Protein AF-A0A9D9LNG5-F1 (afdb_monomer_lite)

Foldseek 3Di:
DCLLVLLVLLLCCVVQVQDWDFDPPPGDIDGSVVVNVVLLVVLVVCLVVVVPDVVVSVSNNVSSVVSVVVVVVCVVVVVDDD

pLDDT: mean 94.0, std 7.47, range [62.75, 98.5]

Radius of gyration: 13.59 Å; chains: 1; bounding box: 31×23×37 Å

Sequence (82 aa):
ASGAVMGVVMSFGVLHPNAMVMLMFPPIPMKAKWFVVIFLVIEFSAGVVGVSDSVAHFAHLGGMLWGWLLLRYWKKTHQIYY

Structure (mmCIF, N/CA/C/O backbone):
data_AF-A0A9D9LNG5-F1
#
_entry.id   AF-A0A9D9LNG5-F1
#
loop_
_atom_site.group_PDB
_atom_site.id
_atom_site.type_symbol
_atom_site.label_atom_id
_atom_site.label_alt_id
_atom_site.label_comp_id
_atom_site.label_asym_id
_atom_site.label_entity_id
_atom_site.label_seq_id
_atom_site.pdbx_PDB_ins_code
_atom_site.Cartn_x
_atom_site.Cartn_y
_atom_site.Cartn_z
_atom_site.occupancy
_atom_site.B_iso_or_equiv
_atom_site.auth_seq_id
_atom_site.auth_comp_id
_atom_site.auth_asym_id
_atom_site.auth_atom_id
_atom_site.pdbx_PDB_model_num
ATOM 1 N N . ALA A 1 1 ? 12.929 7.092 0.841 1.00 69.19 1 ALA A N 1
ATOM 2 C CA . ALA A 1 1 ? 11.883 6.768 1.838 1.00 69.19 1 ALA A CA 1
ATOM 3 C C . ALA A 1 1 ? 10.558 6.390 1.154 1.00 69.19 1 ALA A C 1
ATOM 5 O O . ALA A 1 1 ? 9.531 6.999 1.418 1.00 69.19 1 ALA A O 1
ATOM 6 N N . SER A 1 2 ? 10.561 5.390 0.266 1.00 92.69 2 SER A N 1
ATOM 7 C CA . SER A 1 2 ? 9.399 5.041 -0.574 1.00 92.69 2 SER A CA 1
ATOM 8 C C . SER A 1 2 ? 8.608 3.827 -0.070 1.00 92.69 2 SER A C 1
ATOM 10 O O . SER A 1 2 ? 7.389 3.811 -0.186 1.00 92.69 2 SER A O 1
ATOM 12 N N . GLY A 1 3 ? 9.251 2.853 0.587 1.00 94.50 3 GLY A N 1
ATOM 13 C CA . GLY A 1 3 ? 8.550 1.690 1.157 1.00 94.50 3 GLY A CA 1
ATOM 14 C C . GLY A 1 3 ? 7.456 2.066 2.166 1.00 94.50 3 GLY A C 1
ATOM 15 O O . GLY A 1 3 ? 6.360 1.514 2.127 1.00 94.50 3 GLY A O 1
ATOM 16 N N . ALA A 1 4 ? 7.693 3.076 3.010 1.00 96.88 4 ALA A N 1
ATOM 17 C CA . ALA A 1 4 ? 6.672 3.584 3.931 1.00 96.88 4 ALA A CA 1
ATOM 18 C C . ALA A 1 4 ? 5.450 4.162 3.189 1.00 96.88 4 ALA A C 1
ATOM 20 O O . ALA A 1 4 ? 4.316 3.915 3.591 1.00 96.88 4 ALA A O 1
ATOM 21 N N . VAL A 1 5 ? 5.670 4.864 2.069 1.00 97.38 5 VAL A N 1
ATOM 22 C CA . VAL A 1 5 ? 4.591 5.376 1.206 1.00 97.38 5 VAL A CA 1
ATOM 23 C C . VAL A 1 5 ? 3.774 4.216 0.637 1.00 97.38 5 VAL A C 1
ATOM 25 O O . VAL A 1 5 ? 2.547 4.258 0.676 1.00 97.38 5 VAL A O 1
ATOM 28 N N . MET A 1 6 ? 4.432 3.138 0.204 1.00 97.69 6 MET A N 1
ATOM 29 C CA . MET A 1 6 ? 3.738 1.936 -0.273 1.00 97.69 6 MET A CA 1
ATOM 30 C C . MET A 1 6 ? 2.931 1.240 0.833 1.00 97.69 6 MET A C 1
ATOM 32 O O . MET A 1 6 ? 1.831 0.747 0.581 1.00 97.69 6 MET A O 1
ATOM 36 N N . GLY A 1 7 ? 3.406 1.278 2.081 1.00 98.06 7 GLY A N 1
ATOM 37 C CA . GLY A 1 7 ? 2.632 0.850 3.250 1.00 98.06 7 GLY A CA 1
ATOM 38 C C . GLY A 1 7 ? 1.355 1.669 3.467 1.00 98.06 7 GLY A C 1
ATOM 39 O O . GLY A 1 7 ? 0.301 1.098 3.762 1.00 98.06 7 GLY A O 1
ATOM 40 N N . VAL A 1 8 ? 1.408 2.990 3.264 1.00 97.75 8 VAL A N 1
ATOM 41 C CA . VAL A 1 8 ? 0.225 3.870 3.330 1.00 97.75 8 VAL A CA 1
ATOM 42 C C . VAL A 1 8 ? -0.750 3.569 2.191 1.00 97.75 8 VAL A C 1
ATOM 44 O O . VAL A 1 8 ? -1.945 3.431 2.444 1.00 97.75 8 VAL A O 1
ATOM 47 N N . VAL A 1 9 ? -0.255 3.396 0.961 1.00 97.81 9 VAL A N 1
ATOM 48 C CA . VAL A 1 9 ? -1.074 3.029 -0.210 1.00 97.81 9 VAL A CA 1
ATOM 49 C C . VAL A 1 9 ? -1.820 1.714 0.030 1.00 97.81 9 VAL A C 1
ATOM 51 O O . VAL A 1 9 ? -3.036 1.650 -0.159 1.00 97.81 9 VAL A O 1
ATOM 54 N N . MET A 1 10 ? -1.117 0.684 0.515 1.00 98.38 10 MET A N 1
ATOM 55 C CA . MET A 1 10 ? -1.732 -0.590 0.896 1.00 98.38 10 MET A CA 1
ATOM 56 C C . MET A 1 10 ? -2.808 -0.387 1.967 1.00 98.38 10 MET A C 1
ATOM 58 O O . MET A 1 10 ? -3.927 -0.885 1.836 1.00 98.38 10 MET A O 1
ATOM 62 N N . SER A 1 11 ? -2.489 0.379 3.012 1.00 97.94 11 SER A N 1
ATOM 63 C CA . SER A 1 11 ? -3.405 0.616 4.128 1.00 97.94 11 SER A CA 1
ATOM 64 C C . SER A 1 11 ? -4.683 1.332 3.682 1.00 97.94 11 SER A C 1
ATOM 66 O O . SER A 1 11 ? -5.780 0.945 4.082 1.00 97.94 11 SER A O 1
ATOM 68 N N . PHE A 1 12 ? -4.562 2.315 2.786 1.00 98.00 12 PHE A N 1
ATOM 69 C CA . PHE A 1 12 ? -5.700 3.013 2.194 1.00 98.00 12 PHE A CA 1
ATOM 70 C C . PHE A 1 12 ? -6.614 2.064 1.407 1.00 98.00 12 PHE A C 1
ATOM 72 O O . PHE A 1 12 ? -7.829 2.081 1.602 1.00 98.00 12 PHE A O 1
ATOM 79 N N . GLY A 1 13 ? -6.051 1.190 0.563 1.00 97.75 13 GLY A N 1
ATOM 80 C CA . GLY A 1 13 ? -6.848 0.229 -0.206 1.00 97.75 13 GLY A CA 1
ATOM 81 C C . GLY A 1 13 ? -7.579 -0.807 0.652 1.00 97.75 13 GLY A C 1
ATOM 82 O O . GLY A 1 13 ? -8.631 -1.296 0.243 1.00 97.75 13 GLY A O 1
ATOM 83 N N . VAL A 1 14 ? -7.058 -1.117 1.844 1.00 97.50 14 VAL A N 1
ATOM 84 C CA . VAL A 1 14 ? -7.704 -2.020 2.810 1.00 97.50 14 VAL A CA 1
ATOM 85 C C . VAL A 1 14 ? -8.812 -1.313 3.590 1.00 97.50 14 VAL A C 1
ATOM 87 O O . VAL A 1 14 ? -9.890 -1.881 3.744 1.00 97.50 14 VAL A O 1
ATOM 90 N N . LEU A 1 15 ? -8.560 -0.092 4.073 1.00 97.44 15 LEU A N 1
ATOM 91 C CA . LEU A 1 15 ? -9.515 0.675 4.884 1.00 97.44 15 LEU A CA 1
ATOM 92 C C . LEU A 1 15 ? -10.665 1.254 4.053 1.00 97.44 15 LEU A C 1
ATOM 94 O O . LEU A 1 15 ? -11.800 1.328 4.518 1.00 97.44 15 LEU A O 1
ATOM 98 N N . HIS A 1 16 ? -10.390 1.643 2.808 1.00 97.62 16 HIS A N 1
ATOM 99 C CA . HIS A 1 16 ? -11.354 2.291 1.922 1.00 97.62 16 HIS A CA 1
ATOM 100 C C . HIS A 1 16 ? -11.446 1.578 0.563 1.00 97.62 16 HIS A C 1
ATOM 102 O O . HIS A 1 16 ? -11.273 2.198 -0.487 1.00 97.62 16 HIS A O 1
ATOM 108 N N . PRO A 1 17 ? -11.781 0.275 0.527 1.00 97.75 17 PRO A N 1
ATOM 109 C CA . PRO A 1 17 ? -11.656 -0.556 -0.674 1.00 97.75 17 PRO A CA 1
ATOM 110 C C . PRO A 1 17 ? -12.560 -0.122 -1.835 1.00 97.75 17 PRO A C 1
ATOM 112 O O . PRO A 1 17 ? -12.314 -0.500 -2.982 1.00 97.75 17 PRO A O 1
ATOM 115 N N . ASN A 1 18 ? -13.619 0.640 -1.550 1.00 98.06 18 ASN A N 1
ATOM 116 C CA . ASN A 1 18 ? -14.557 1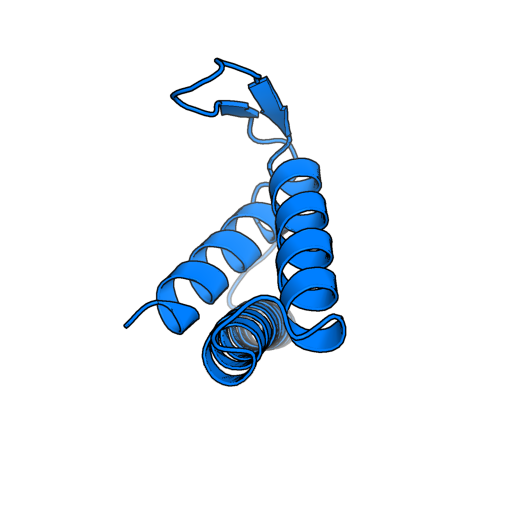.164 -2.542 1.00 98.06 18 ASN A CA 1
ATOM 117 C C . ASN A 1 18 ? -14.373 2.664 -2.828 1.00 98.06 18 ASN A C 1
ATOM 119 O O . ASN A 1 18 ? -15.116 3.186 -3.656 1.00 98.06 18 ASN A O 1
ATOM 123 N N . ALA A 1 19 ? -13.410 3.344 -2.192 1.00 98.06 19 ALA A N 1
ATOM 124 C CA . ALA A 1 19 ? -13.076 4.718 -2.554 1.00 98.06 19 ALA A CA 1
ATOM 125 C C . ALA A 1 19 ? -12.554 4.762 -3.994 1.00 98.06 19 ALA A C 1
ATOM 127 O O . ALA A 1 19 ? -11.800 3.880 -4.416 1.00 98.06 19 ALA A O 1
ATOM 128 N N . MET A 1 20 ? -12.976 5.775 -4.747 1.00 97.88 20 MET A N 1
ATOM 129 C CA . MET A 1 20 ? -12.516 5.985 -6.115 1.00 97.88 20 MET A CA 1
ATOM 130 C C . MET A 1 20 ? -11.186 6.735 -6.088 1.00 97.88 20 MET A C 1
ATOM 132 O O . MET A 1 20 ? -11.092 7.828 -5.537 1.00 97.88 20 MET A O 1
ATOM 136 N N . VAL A 1 21 ? -10.169 6.132 -6.691 1.00 96.88 21 VAL A N 1
ATOM 137 C CA . VAL A 1 21 ? -8.865 6.733 -6.966 1.00 96.88 21 VAL A CA 1
ATOM 138 C C . VAL A 1 21 ? -8.805 7.008 -8.459 1.00 96.88 21 VAL A C 1
ATOM 140 O O . VAL A 1 21 ? -9.233 6.178 -9.260 1.00 96.88 21 VAL A O 1
ATOM 143 N N . MET A 1 22 ? -8.280 8.165 -8.841 1.00 96.69 22 MET A N 1
ATOM 144 C CA . MET A 1 22 ? -8.067 8.523 -10.236 1.00 96.69 22 MET A CA 1
ATOM 145 C C . MET A 1 22 ? -6.581 8.782 -10.444 1.00 96.69 22 MET A C 1
ATOM 147 O O . MET A 1 22 ? -5.981 9.588 -9.734 1.00 96.69 22 MET A O 1
ATOM 151 N N . LEU A 1 23 ? -5.990 8.081 -11.408 1.00 92.69 23 LEU A N 1
ATOM 152 C CA . LEU A 1 23 ? -4.649 8.403 -11.883 1.00 92.69 23 LEU A CA 1
ATOM 153 C C . LEU A 1 23 ? -4.653 9.808 -12.495 1.00 92.69 23 LEU A C 1
ATOM 155 O O . LEU A 1 23 ? -5.618 10.190 -13.149 1.00 92.69 23 LEU A O 1
ATOM 159 N N . MET A 1 24 ? -3.578 10.575 -12.316 1.00 93.56 24 MET A N 1
ATOM 160 C CA . MET A 1 24 ? -3.476 11.887 -12.966 1.00 93.56 24 MET A CA 1
ATOM 161 C C . MET A 1 24 ? -3.304 11.743 -14.484 1.00 93.56 24 MET A C 1
ATOM 163 O O . MET A 1 24 ? -3.920 12.486 -15.244 1.00 93.56 24 MET A O 1
ATOM 167 N N . PHE A 1 25 ? -2.508 10.761 -14.924 1.00 92.81 25 PHE A N 1
ATOM 168 C CA . PHE A 1 25 ? -2.218 10.503 -16.334 1.00 92.81 25 PHE A CA 1
ATOM 169 C C . PHE A 1 25 ? -2.023 8.997 -16.588 1.00 92.81 25 PHE A C 1
ATOM 171 O O . PHE A 1 25 ? -1.144 8.405 -15.962 1.00 92.81 25 PHE A O 1
ATOM 178 N N . PRO A 1 26 ? -2.775 8.372 -17.513 1.00 93.25 26 PRO A N 1
ATOM 179 C CA . PRO A 1 26 ? -4.070 8.818 -18.041 1.00 93.25 26 PRO A CA 1
ATOM 180 C C . PRO A 1 26 ? -5.157 8.832 -16.941 1.00 93.25 26 PRO A C 1
ATOM 182 O O . PRO A 1 26 ? -5.046 8.068 -15.981 1.00 93.25 26 PRO A O 1
ATOM 185 N N . PRO A 1 27 ? -6.219 9.652 -17.057 1.00 94.81 27 PRO A N 1
ATOM 186 C CA . PRO A 1 27 ? -7.277 9.741 -16.050 1.00 94.81 27 PRO A CA 1
ATOM 187 C C . PRO A 1 27 ? -8.192 8.510 -16.067 1.00 94.81 27 PRO A C 1
ATOM 189 O O . PRO A 1 27 ? -9.245 8.499 -16.702 1.00 94.81 27 PRO A O 1
ATOM 192 N N . ILE A 1 28 ? -7.781 7.456 -15.360 1.00 96.50 28 ILE A N 1
ATOM 193 C CA . ILE A 1 28 ? -8.544 6.210 -15.219 1.00 96.50 28 ILE A CA 1
ATOM 194 C C . ILE A 1 28 ? -9.052 6.108 -13.776 1.00 96.50 28 ILE A C 1
ATOM 196 O O . ILE A 1 28 ? -8.258 5.834 -12.869 1.00 96.50 28 ILE A O 1
ATOM 200 N N . PRO A 1 29 ? -10.356 6.334 -13.532 1.00 96.75 29 PRO A N 1
ATOM 201 C CA . PRO A 1 29 ? -10.937 6.152 -12.214 1.00 96.75 29 PRO A CA 1
ATOM 202 C C . PRO A 1 29 ? -11.097 4.656 -11.907 1.00 96.75 29 PRO A C 1
ATOM 204 O O . PRO A 1 29 ? -11.618 3.888 -12.714 1.00 96.75 29 PRO A O 1
ATOM 207 N N . MET A 1 30 ? -10.683 4.228 -10.717 1.00 97.75 30 MET A N 1
ATOM 208 C CA . MET A 1 30 ? -10.826 2.848 -10.252 1.00 97.75 30 MET A CA 1
ATOM 209 C C . MET A 1 30 ? -10.990 2.776 -8.734 1.00 97.75 30 MET A C 1
ATOM 211 O O . MET A 1 30 ? -10.614 3.689 -8.005 1.00 97.75 30 MET A O 1
ATOM 215 N N . LYS A 1 31 ? -11.540 1.668 -8.231 1.00 98.50 31 LYS A N 1
ATOM 216 C CA . LYS A 1 31 ? -11.638 1.448 -6.781 1.00 98.50 31 LYS A CA 1
ATOM 217 C C . LYS A 1 31 ? -10.249 1.222 -6.183 1.00 98.50 31 LYS A C 1
ATOM 219 O O . LYS A 1 31 ? -9.445 0.496 -6.768 1.00 98.50 31 LYS A O 1
ATOM 224 N N . ALA A 1 32 ? -10.009 1.748 -4.985 1.00 98.19 32 ALA A N 1
ATOM 225 C CA . ALA A 1 32 ? -8.726 1.654 -4.288 1.00 98.19 32 ALA A CA 1
ATOM 226 C C . ALA A 1 32 ? -8.202 0.212 -4.160 1.00 98.19 32 ALA A C 1
ATOM 228 O O . ALA A 1 32 ? -7.011 -0.028 -4.333 1.00 98.19 32 ALA A O 1
ATOM 229 N N . LYS A 1 33 ? -9.086 -0.773 -3.941 1.00 98.12 33 LYS A N 1
ATOM 230 C CA . LYS A 1 33 ? -8.690 -2.192 -3.903 1.00 98.12 33 LYS A CA 1
ATOM 231 C C . LYS A 1 33 ? -8.044 -2.675 -5.204 1.00 98.12 33 LYS A C 1
ATOM 233 O O . LYS A 1 33 ? -7.084 -3.433 -5.159 1.00 98.12 33 LYS A O 1
ATOM 238 N N . TRP A 1 34 ? -8.549 -2.224 -6.353 1.00 98.12 34 TRP A N 1
ATOM 239 C CA . TRP A 1 34 ? -8.003 -2.599 -7.656 1.00 98.12 34 TRP A CA 1
ATOM 240 C C . TRP A 1 34 ? -6.685 -1.886 -7.917 1.00 98.12 34 TRP A C 1
ATOM 242 O O . TRP A 1 34 ? -5.740 -2.525 -8.362 1.00 98.12 34 TRP A O 1
ATOM 252 N N . PHE A 1 35 ? -6.600 -0.606 -7.549 1.00 97.62 35 PHE A N 1
ATOM 253 C CA . PHE A 1 35 ? -5.354 0.152 -7.604 1.00 97.62 35 PHE A CA 1
ATOM 254 C C . PHE A 1 35 ? -4.231 -0.552 -6.827 1.00 97.62 35 PHE A C 1
ATOM 256 O O . PHE A 1 35 ? -3.167 -0.817 -7.378 1.00 97.62 35 PHE A O 1
ATOM 263 N N . VAL A 1 36 ? -4.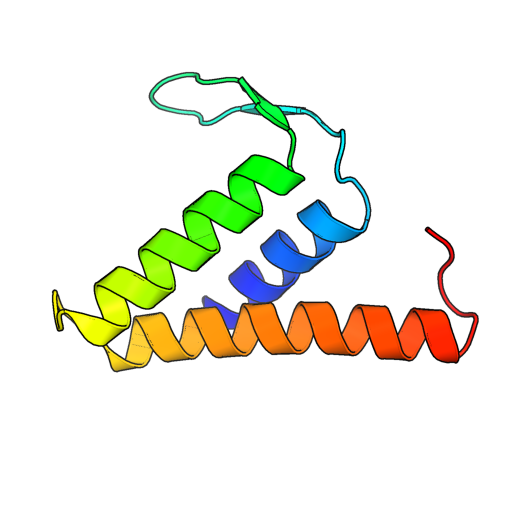493 -0.947 -5.578 1.00 97.94 36 VAL A N 1
ATOM 264 C CA . VAL A 1 36 ? -3.507 -1.642 -4.737 1.00 97.94 36 VAL A CA 1
ATOM 265 C C . VAL A 1 36 ? -3.121 -3.014 -5.296 1.00 97.94 36 VAL A C 1
ATOM 267 O O . VAL A 1 36 ? -1.937 -3.341 -5.302 1.00 97.94 36 VAL A O 1
ATOM 270 N N . VAL A 1 37 ? -4.079 -3.810 -5.793 1.00 98.25 37 VAL A N 1
ATOM 271 C CA . VAL A 1 37 ? -3.779 -5.121 -6.404 1.00 98.25 37 VAL A CA 1
ATOM 272 C C . VAL A 1 37 ? -2.899 -4.966 -7.645 1.00 98.25 37 VAL A C 1
ATOM 274 O O . VAL A 1 37 ? -1.929 -5.703 -7.790 1.00 98.25 37 VAL A O 1
ATOM 277 N N . ILE A 1 38 ? -3.197 -3.995 -8.512 1.00 97.12 38 ILE A N 1
ATOM 278 C CA . ILE A 1 38 ? -2.395 -3.719 -9.711 1.00 97.12 38 ILE A CA 1
ATOM 279 C C . ILE A 1 38 ? -0.966 -3.333 -9.317 1.00 97.12 38 ILE A C 1
ATOM 281 O O . ILE A 1 38 ? -0.017 -3.920 -9.831 1.00 97.12 38 ILE A O 1
ATOM 285 N N . PHE A 1 39 ? -0.806 -2.404 -8.369 1.00 95.75 39 PHE A N 1
ATOM 286 C CA . PHE A 1 39 ? 0.515 -1.993 -7.885 1.00 95.75 39 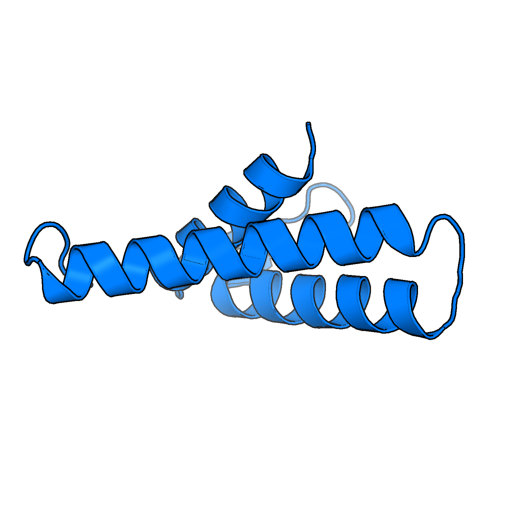PHE A CA 1
ATOM 287 C C . PHE A 1 39 ? 1.297 -3.155 -7.271 1.00 95.75 39 PHE A C 1
ATOM 289 O O . PHE A 1 39 ? 2.471 -3.323 -7.583 1.00 95.75 39 PHE A O 1
ATOM 296 N N . LEU A 1 40 ? 0.650 -4.001 -6.464 1.00 97.31 40 LEU A N 1
ATOM 297 C CA . LEU A 1 40 ? 1.289 -5.178 -5.875 1.00 97.31 40 LEU A CA 1
ATOM 298 C C . LEU A 1 40 ? 1.826 -6.134 -6.954 1.00 97.31 40 LEU A C 1
ATOM 300 O O . LEU A 1 40 ? 2.954 -6.612 -6.845 1.00 97.31 40 LEU A O 1
ATOM 304 N N . VAL A 1 41 ? 1.035 -6.396 -8.002 1.00 97.50 41 VAL A N 1
ATOM 305 C CA . VAL A 1 41 ? 1.435 -7.266 -9.120 1.00 97.50 41 VAL A CA 1
ATOM 306 C C . VAL A 1 41 ? 2.585 -6.652 -9.918 1.00 97.50 41 VAL A C 1
ATOM 308 O O . VAL A 1 41 ? 3.517 -7.374 -10.271 1.00 97.50 41 VAL A O 1
ATOM 311 N N . ILE A 1 42 ? 2.551 -5.342 -10.182 1.00 94.81 42 ILE A N 1
ATOM 312 C CA . ILE A 1 42 ? 3.624 -4.631 -10.893 1.00 94.81 42 ILE A CA 1
ATOM 313 C C . ILE A 1 42 ? 4.929 -4.693 -10.096 1.00 94.81 42 ILE A C 1
ATOM 315 O O . ILE A 1 42 ? 5.941 -5.120 -10.644 1.00 94.81 42 ILE A O 1
ATOM 319 N N . GLU A 1 43 ? 4.904 -4.331 -8.811 1.00 94.94 43 GLU A N 1
ATOM 320 C CA . GLU A 1 43 ? 6.086 -4.332 -7.937 1.00 94.94 43 GLU A CA 1
ATOM 321 C C . GLU A 1 43 ? 6.696 -5.735 -7.812 1.00 94.94 43 GLU A C 1
ATOM 323 O O . GLU A 1 43 ? 7.906 -5.909 -7.947 1.00 94.94 43 GLU A O 1
ATOM 328 N N . PHE A 1 44 ? 5.860 -6.762 -7.629 1.00 95.19 44 PHE A N 1
ATOM 329 C CA . PHE A 1 44 ? 6.317 -8.152 -7.589 1.00 95.19 44 PHE A CA 1
ATOM 330 C C . PHE A 1 44 ? 6.939 -8.597 -8.913 1.00 95.19 44 PHE A C 1
ATOM 332 O O . PHE A 1 44 ? 8.040 -9.146 -8.925 1.00 95.19 44 PHE A O 1
ATOM 339 N N . SER A 1 45 ? 6.264 -8.329 -10.032 1.00 94.12 45 SER A N 1
ATOM 340 C CA . SER A 1 45 ? 6.754 -8.718 -11.357 1.00 94.12 45 SER A CA 1
ATOM 341 C C . SER A 1 45 ? 8.067 -8.008 -11.694 1.00 94.12 45 SER A C 1
ATOM 343 O O . SER A 1 45 ? 9.003 -8.655 -12.151 1.00 94.12 45 SER A O 1
ATOM 345 N N . ALA A 1 46 ? 8.176 -6.705 -11.417 1.00 91.75 46 ALA A N 1
ATOM 346 C CA . ALA A 1 46 ? 9.395 -5.930 -11.646 1.00 91.75 46 ALA A CA 1
ATOM 347 C C . ALA A 1 46 ? 10.567 -6.434 -10.787 1.00 91.75 46 ALA A C 1
ATOM 349 O O . ALA A 1 46 ? 11.671 -6.631 -11.300 1.00 91.75 46 ALA A O 1
ATOM 350 N N . GLY A 1 47 ? 10.305 -6.743 -9.511 1.00 90.94 47 GLY A N 1
ATOM 351 C CA . GLY A 1 47 ? 11.296 -7.325 -8.606 1.00 90.94 47 GLY A CA 1
ATOM 352 C C . GLY A 1 47 ? 11.807 -8.700 -9.052 1.00 90.94 47 GLY A C 1
ATOM 353 O O . GLY A 1 47 ? 12.998 -8.974 -8.918 1.00 90.94 47 GLY A O 1
ATOM 354 N N . VAL A 1 48 ? 10.935 -9.550 -9.613 1.00 90.00 48 VAL A N 1
ATOM 355 C CA . VAL A 1 48 ? 11.281 -10.912 -10.070 1.00 90.00 48 VAL A CA 1
ATOM 356 C C . VAL A 1 48 ? 11.961 -10.922 -11.440 1.00 90.00 48 VAL A C 1
ATOM 358 O O . VAL A 1 48 ? 12.929 -11.652 -11.631 1.00 90.00 48 VAL A O 1
ATOM 361 N N . VAL A 1 49 ? 11.478 -10.125 -12.39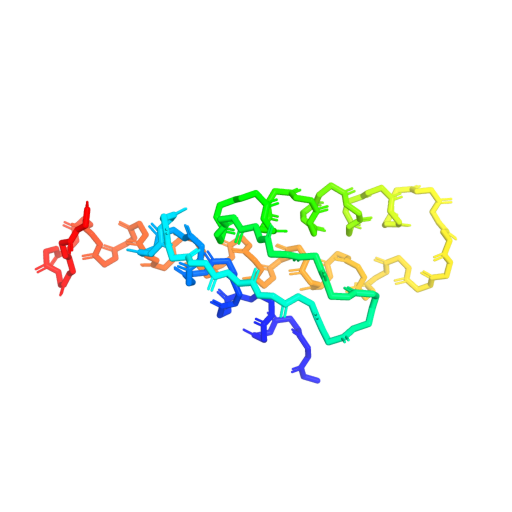8 1.00 85.06 49 VAL A N 1
ATOM 362 C CA . VAL A 1 49 ? 12.015 -10.092 -13.773 1.00 85.06 49 VAL A CA 1
ATOM 363 C C . VAL A 1 49 ? 13.376 -9.375 -13.831 1.00 85.06 49 VAL A C 1
ATOM 365 O O . VAL A 1 49 ? 14.091 -9.481 -14.823 1.00 85.06 49 VAL A O 1
ATOM 368 N N . GLY A 1 50 ? 13.780 -8.687 -12.755 1.00 69.06 50 GLY A N 1
ATOM 369 C CA . GLY A 1 50 ? 15.081 -8.017 -12.668 1.00 69.06 50 GLY A CA 1
ATOM 370 C C . GLY A 1 50 ? 15.166 -6.758 -13.532 1.00 69.06 50 GLY A C 1
ATOM 371 O O . GLY A 1 50 ? 16.259 -6.341 -13.914 1.00 69.06 50 GLY A O 1
ATOM 372 N N . VAL A 1 51 ? 14.020 -6.150 -13.854 1.00 62.75 51 VAL A N 1
ATOM 373 C CA . VAL A 1 51 ? 13.945 -4.905 -14.627 1.00 62.75 51 VAL A CA 1
ATOM 374 C C . VAL A 1 51 ? 14.336 -3.748 -13.710 1.00 62.75 51 VAL A C 1
ATOM 376 O O . VAL A 1 51 ? 13.463 -3.120 -13.129 1.00 62.75 51 VAL A O 1
ATOM 379 N N . SER A 1 52 ? 15.641 -3.477 -13.584 1.00 64.44 52 SER A N 1
ATOM 380 C CA . SER A 1 52 ? 16.252 -2.430 -12.734 1.00 64.44 52 SER A CA 1
ATOM 381 C C . SER A 1 52 ? 15.925 -2.510 -11.228 1.00 64.44 52 SER A C 1
ATOM 383 O O . SER A 1 52 ? 14.805 -2.779 -10.824 1.00 64.44 52 SER A O 1
ATOM 385 N N . ASP A 1 53 ? 16.927 -2.289 -10.371 1.00 78.62 53 ASP A N 1
ATOM 386 C CA . ASP A 1 53 ? 16.787 -2.113 -8.913 1.00 78.62 53 ASP A CA 1
ATOM 387 C C . ASP A 1 53 ? 15.799 -3.058 -8.192 1.00 78.62 53 ASP A C 1
ATOM 389 O O . ASP A 1 53 ? 14.943 -2.629 -7.416 1.00 78.62 53 ASP A O 1
ATOM 393 N N . SER A 1 54 ? 15.955 -4.375 -8.371 1.00 87.12 54 SER A N 1
ATOM 394 C CA . SER A 1 54 ? 15.119 -5.400 -7.712 1.00 87.12 54 SER A CA 1
ATOM 395 C C . SER A 1 54 ? 14.990 -5.203 -6.193 1.00 87.12 54 SER A C 1
ATOM 397 O O . SER A 1 54 ? 13.909 -5.371 -5.629 1.00 87.12 54 SER A O 1
ATOM 399 N N . VAL A 1 55 ? 16.063 -4.766 -5.524 1.00 91.00 55 VAL A N 1
ATOM 400 C CA . VAL A 1 55 ? 16.070 -4.440 -4.087 1.00 91.00 55 VAL A CA 1
ATOM 401 C C . VAL A 1 55 ? 15.053 -3.346 -3.742 1.00 91.00 55 VAL A C 1
ATOM 403 O O . VAL A 1 55 ? 14.395 -3.436 -2.705 1.00 91.00 55 VAL A O 1
ATOM 406 N N . ALA A 1 56 ? 14.879 -2.336 -4.598 1.00 92.88 56 ALA A N 1
ATOM 407 C CA . ALA A 1 56 ? 13.918 -1.259 -4.375 1.00 92.88 56 ALA A CA 1
ATOM 408 C C . ALA A 1 56 ? 12.470 -1.767 -4.465 1.00 92.88 56 ALA A C 1
ATOM 410 O O . ALA A 1 56 ? 11.657 -1.454 -3.593 1.00 92.88 56 ALA A O 1
ATOM 411 N N . HIS A 1 57 ? 12.173 -2.623 -5.444 1.00 93.81 57 HIS A N 1
ATOM 412 C CA . HIS A 1 57 ? 10.862 -3.262 -5.581 1.00 93.81 57 HIS A CA 1
ATOM 413 C C . HIS A 1 57 ? 10.524 -4.150 -4.376 1.00 93.81 57 HIS A C 1
ATOM 415 O O . HIS A 1 57 ? 9.438 -4.060 -3.801 1.00 93.81 57 HIS A O 1
ATOM 421 N N . PHE A 1 58 ? 11.481 -4.946 -3.892 1.00 94.50 58 PHE A N 1
ATOM 422 C CA . PHE A 1 58 ? 11.276 -5.719 -2.664 1.00 94.50 58 PHE A CA 1
ATOM 423 C C . PHE A 1 58 ? 11.153 -4.835 -1.415 1.00 94.50 58 PHE A C 1
ATOM 425 O O . PHE A 1 58 ? 10.387 -5.171 -0.510 1.00 94.50 58 PHE A O 1
ATOM 432 N N . ALA A 1 59 ? 11.821 -3.679 -1.367 1.00 95.75 59 ALA A N 1
ATOM 433 C CA . ALA A 1 59 ? 11.622 -2.702 -0.298 1.00 95.75 59 ALA A CA 1
ATOM 434 C C . ALA A 1 59 ? 10.206 -2.090 -0.325 1.00 95.75 59 ALA A C 1
ATOM 436 O O . ALA A 1 59 ? 9.611 -1.871 0.734 1.00 95.75 59 ALA A O 1
ATOM 437 N N . HIS A 1 60 ? 9.629 -1.858 -1.509 1.00 96.69 60 HIS A N 1
ATOM 438 C CA . HIS A 1 60 ? 8.227 -1.456 -1.661 1.00 96.69 60 HIS A CA 1
ATOM 439 C C . HIS A 1 60 ? 7.272 -2.547 -1.177 1.00 96.69 60 HIS A C 1
ATOM 441 O O . HIS A 1 60 ? 6.424 -2.273 -0.325 1.00 96.69 60 HIS A O 1
ATOM 447 N N . LEU A 1 61 ? 7.454 -3.789 -1.638 1.00 97.00 61 LEU A N 1
ATOM 448 C CA . LEU A 1 61 ? 6.648 -4.940 -1.217 1.00 97.00 61 LEU A CA 1
ATOM 449 C C . LEU A 1 61 ? 6.715 -5.169 0.297 1.00 97.00 61 LEU A C 1
ATOM 451 O O . LEU A 1 61 ? 5.688 -5.415 0.928 1.00 97.00 61 LEU A O 1
ATOM 455 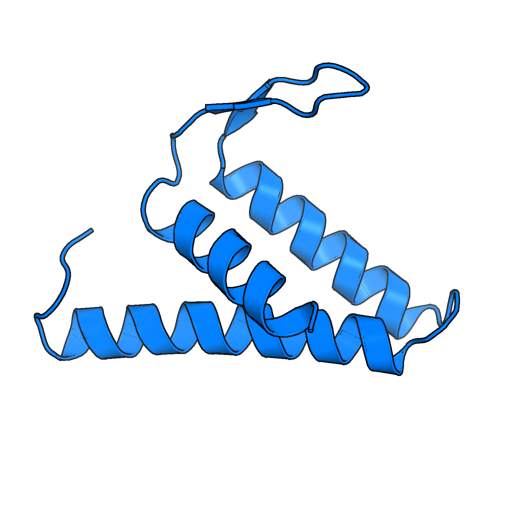N N . GLY A 1 62 ? 7.900 -5.028 0.898 1.00 97.62 62 GLY A N 1
ATOM 456 C CA . GLY A 1 62 ? 8.080 -5.094 2.347 1.00 97.62 62 GLY A CA 1
ATOM 457 C C . GLY A 1 62 ? 7.291 -4.008 3.083 1.00 97.62 62 GLY A C 1
ATOM 458 O O . GLY A 1 62 ? 6.652 -4.289 4.097 1.00 97.62 62 GLY A O 1
ATOM 459 N N . GLY A 1 63 ? 7.267 -2.785 2.546 1.00 98.19 63 GLY A N 1
ATOM 460 C CA . GLY A 1 63 ? 6.454 -1.687 3.067 1.00 98.19 63 GLY A CA 1
ATOM 461 C C . GLY A 1 63 ? 4.949 -1.952 2.981 1.00 98.19 63 GLY A C 1
ATOM 462 O O . GLY A 1 63 ? 4.234 -1.760 3.966 1.00 98.19 63 GLY A O 1
ATOM 463 N N . MET A 1 64 ? 4.470 -2.461 1.841 1.00 98.38 64 MET A N 1
ATOM 464 C CA . MET A 1 64 ? 3.070 -2.871 1.659 1.00 98.38 64 MET A CA 1
ATOM 465 C C . M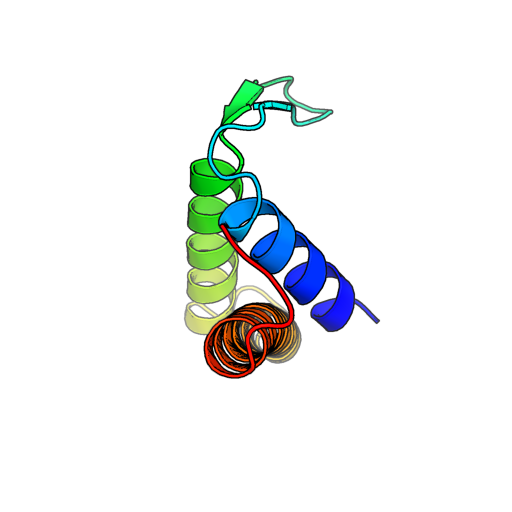ET A 1 64 ? 2.682 -3.970 2.654 1.00 98.38 64 MET A C 1
ATOM 467 O O . MET A 1 64 ? 1.661 -3.858 3.336 1.00 98.38 64 MET A O 1
ATOM 471 N N . LEU A 1 65 ? 3.517 -5.006 2.783 1.00 98.38 65 LEU A N 1
ATOM 472 C CA . LEU A 1 65 ? 3.300 -6.109 3.717 1.00 98.38 65 LEU A CA 1
ATOM 473 C C . LEU A 1 65 ? 3.210 -5.604 5.161 1.00 98.38 65 LEU A C 1
ATOM 475 O O . LEU A 1 65 ? 2.268 -5.958 5.870 1.00 98.38 65 LEU A O 1
ATOM 479 N N . TRP A 1 66 ? 4.137 -4.743 5.587 1.00 98.25 66 TRP A N 1
ATOM 480 C CA . TRP A 1 66 ? 4.114 -4.175 6.935 1.00 98.25 66 TRP A CA 1
ATOM 481 C C . TRP A 1 66 ? 2.896 -3.289 7.195 1.00 98.25 66 TRP A C 1
ATOM 483 O O . TRP A 1 66 ? 2.290 -3.412 8.258 1.00 98.25 66 TRP A O 1
ATOM 493 N N . GLY A 1 67 ? 2.485 -2.456 6.232 1.00 97.69 67 GLY A N 1
ATOM 494 C CA . GLY A 1 67 ? 1.255 -1.665 6.344 1.00 97.69 67 GLY A CA 1
ATOM 495 C C . GLY A 1 67 ? 0.024 -2.552 6.560 1.00 97.69 67 GLY A C 1
ATOM 496 O O . GLY A 1 67 ? -0.772 -2.326 7.471 1.00 97.69 67 GLY A O 1
ATOM 497 N N . TRP A 1 68 ? -0.087 -3.640 5.795 1.00 98.06 68 TRP A N 1
ATOM 498 C CA . TRP A 1 68 ? -1.167 -4.611 5.967 1.00 98.06 68 TRP A CA 1
ATOM 499 C C . TRP A 1 68 ? -1.116 -5.337 7.317 1.00 98.06 68 TRP A C 1
ATOM 501 O O . TRP A 1 68 ? -2.143 -5.447 7.990 1.00 98.06 68 TRP A O 1
ATOM 511 N N . LEU A 1 69 ? 0.061 -5.811 7.740 1.00 98.44 69 LEU A N 1
ATOM 512 C CA . LEU A 1 69 ? 0.238 -6.480 9.033 1.00 98.44 69 LEU A CA 1
ATOM 513 C C . LEU A 1 69 ? -0.118 -5.559 10.203 1.00 98.44 69 LEU A C 1
ATOM 515 O O . LEU A 1 69 ? -0.775 -6.004 11.145 1.00 98.44 69 LEU A O 1
ATOM 519 N N . LEU A 1 70 ? 0.243 -4.277 10.124 1.00 97.75 70 LEU A N 1
ATOM 520 C CA . LEU A 1 70 ? -0.098 -3.285 11.138 1.00 97.75 70 LEU A CA 1
ATOM 521 C C . LEU A 1 70 ? -1.616 -3.091 11.247 1.00 97.75 70 LEU A C 1
ATOM 523 O O . LEU A 1 70 ? -2.159 -3.141 12.349 1.00 97.75 70 LEU A O 1
ATOM 527 N N . LEU A 1 71 ? -2.329 -2.990 10.119 1.00 97.44 71 LEU A N 1
ATOM 528 C CA . LEU A 1 71 ? -3.796 -2.946 10.132 1.00 97.44 71 LEU A CA 1
ATOM 529 C C . LEU A 1 71 ? -4.418 -4.221 10.711 1.00 97.44 71 LEU A C 1
ATOM 531 O O . LEU A 1 71 ? -5.449 -4.160 11.383 1.00 97.44 71 LEU A O 1
ATOM 535 N N . ARG A 1 72 ? -3.825 -5.394 10.458 1.00 97.00 72 ARG A N 1
ATOM 536 C CA . ARG A 1 72 ? -4.283 -6.655 11.061 1.00 97.00 72 ARG A CA 1
ATOM 537 C C . ARG A 1 72 ? -4.057 -6.664 12.568 1.00 97.00 72 ARG A C 1
ATOM 539 O O . ARG A 1 72 ? -4.939 -7.115 13.294 1.00 97.00 72 ARG A O 1
ATOM 546 N N . TYR A 1 73 ? -2.913 -6.165 13.027 1.00 97.88 73 TYR A N 1
ATOM 547 C CA . TYR A 1 73 ? -2.606 -6.022 14.445 1.00 97.88 73 TYR A CA 1
ATOM 548 C C . TYR A 1 73 ? -3.603 -5.080 15.128 1.00 97.88 73 TYR A C 1
ATOM 550 O O . TYR A 1 73 ? -4.254 -5.492 16.082 1.00 97.88 73 TYR A O 1
ATOM 558 N N . TRP A 1 74 ? -3.825 -3.883 14.581 1.00 97.56 74 TRP A N 1
ATOM 559 C CA . TRP A 1 74 ? -4.776 -2.908 15.127 1.00 97.56 74 TRP A CA 1
ATOM 560 C C . TRP A 1 74 ? -6.229 -3.381 15.107 1.00 97.56 74 TRP A C 1
ATOM 562 O O . TRP A 1 74 ? -6.979 -3.098 16.039 1.00 97.56 74 TRP A O 1
ATOM 572 N N . LYS A 1 75 ? -6.629 -4.154 14.090 1.00 96.00 75 LYS A N 1
ATOM 573 C CA . LYS A 1 75 ? -7.946 -4.803 14.073 1.00 96.00 75 LYS A CA 1
ATOM 574 C C . LYS A 1 75 ? -8.068 -5.848 15.186 1.00 96.00 75 LYS A C 1
ATOM 576 O O . LYS A 1 75 ? -9.091 -5.906 15.857 1.00 96.00 75 LYS A O 1
ATOM 581 N N . LYS A 1 76 ? -7.026 -6.657 15.417 1.00 96.69 76 LYS A N 1
ATOM 582 C CA . LYS A 1 76 ? -6.999 -7.648 16.510 1.00 96.69 76 LYS A CA 1
ATOM 583 C C . LYS A 1 76 ? -6.994 -6.998 17.896 1.00 96.69 76 LYS A C 1
ATOM 585 O O . LYS A 1 76 ? -7.595 -7.539 18.818 1.00 96.69 76 LYS A O 1
ATOM 590 N N . THR A 1 77 ? -6.342 -5.847 18.045 1.00 97.38 77 THR A N 1
ATOM 591 C CA . THR A 1 77 ? -6.303 -5.084 19.301 1.00 97.38 77 THR A CA 1
ATOM 592 C C . THR A 1 77 ? -7.453 -4.087 19.440 1.00 97.38 77 THR A C 1
ATOM 594 O O . THR A 1 77 ? -7.416 -3.258 20.343 1.00 97.38 77 THR A O 1
ATOM 597 N N . HIS A 1 78 ? -8.487 -4.184 18.592 1.00 93.00 78 HIS A N 1
ATOM 598 C CA . HIS A 1 78 ? -9.711 -3.381 18.683 1.00 93.00 78 HIS A CA 1
ATOM 599 C C . HIS A 1 78 ? -9.485 -1.857 18.581 1.00 93.00 78 HIS A C 1
ATOM 601 O O . HIS A 1 78 ? -10.315 -1.069 19.032 1.00 93.00 78 HIS A O 1
ATOM 607 N N . GLN A 1 79 ? -8.374 -1.430 17.971 1.00 94.12 79 GLN A N 1
ATOM 608 C CA . GLN A 1 79 ? -8.057 -0.014 17.746 1.00 94.12 79 GLN A CA 1
ATOM 609 C C . GLN A 1 79 ? -8.750 0.551 16.503 1.00 94.12 79 GLN A C 1
ATOM 611 O O . GLN A 1 79 ? -9.027 1.745 16.440 1.00 94.12 79 GLN A O 1
ATOM 616 N N . ILE A 1 80 ? -9.026 -0.302 15.513 1.00 92.44 80 ILE A N 1
ATOM 617 C CA . ILE A 1 80 ? -9.715 0.070 14.275 1.00 92.44 80 ILE A CA 1
ATOM 618 C C . ILE A 1 80 ? -10.771 -0.967 13.909 1.00 92.44 80 ILE A C 1
ATOM 620 O O . ILE A 1 80 ? -10.607 -2.164 14.158 1.00 92.44 80 ILE A O 1
ATOM 624 N N . TYR A 1 81 ? -11.820 -0.494 13.243 1.00 84.44 81 TYR A N 1
ATOM 625 C CA . TYR A 1 81 ? -12.912 -1.305 12.724 1.00 84.44 81 TYR A CA 1
ATOM 626 C C . TYR A 1 81 ? -13.127 -0.939 11.259 1.00 84.44 81 TYR A C 1
ATOM 628 O O . TYR A 1 81 ? -13.220 0.237 10.915 1.00 84.44 81 TYR A O 1
ATOM 636 N N . TYR A 1 82 ? -13.145 -1.956 10.406 1.00 76.69 82 TYR A N 1
ATOM 637 C CA . TYR A 1 82 ? -13.440 -1.884 8.978 1.00 76.69 82 TYR A CA 1
ATOM 638 C C . TYR A 1 82 ? -13.877 -3.265 8.491 1.00 76.69 82 TYR A C 1
ATOM 640 O O . TYR A 1 82 ? -13.446 -4.286 9.104 1.00 76.69 82 TYR A O 1
#

Secondary structure (DSSP, 8-state):
--HHHHHHHHHHHHHSTT-EEE-SSS--EEEHHHHHHHHHHHHHHHHHHT-S-HHHHHHHHHHHHHHHHHHHHHHHTTS---